Protein AF-A0A1H5UZD5-F1 (afdb_monomer)

Structure (mmCIF, N/CA/C/O backbone):
data_AF-A0A1H5UZD5-F1
#
_entry.id   AF-A0A1H5UZD5-F1
#
loop_
_atom_site.group_PDB
_atom_site.id
_atom_site.type_symbol
_atom_site.label_atom_id
_atom_site.label_alt_id
_atom_site.label_comp_id
_atom_site.label_asym_id
_atom_site.label_entity_id
_atom_site.label_seq_id
_atom_site.pdbx_PDB_ins_code
_atom_site.Cartn_x
_atom_site.Cartn_y
_atom_site.Cartn_z
_atom_site.occupancy
_atom_site.B_iso_or_equiv
_atom_site.auth_seq_id
_atom_site.auth_comp_id
_atom_site.auth_asym_id
_atom_site.auth_atom_id
_atom_site.pdbx_PDB_model_num
ATOM 1 N N . MET A 1 1 ? -21.388 -22.527 2.352 1.00 35.97 1 MET A N 1
ATOM 2 C CA . MET A 1 1 ? -20.941 -23.098 3.637 1.00 35.97 1 MET A CA 1
ATOM 3 C C . MET A 1 1 ? -19.516 -22.605 3.876 1.00 35.97 1 MET A C 1
ATOM 5 O O . MET A 1 1 ? -18.585 -23.232 3.406 1.00 35.97 1 MET A O 1
ATOM 9 N N . TRP A 1 2 ? -19.354 -21.428 4.489 1.00 39.31 2 TRP A N 1
ATOM 10 C CA . TRP A 1 2 ? -18.047 -20.854 4.846 1.00 39.31 2 TRP A CA 1
ATOM 11 C C . TRP A 1 2 ? -18.004 -20.778 6.371 1.00 39.31 2 TRP A C 1
ATOM 13 O O . TRP A 1 2 ? -18.398 -19.779 6.965 1.00 39.31 2 TRP A O 1
ATOM 23 N N . GLY A 1 3 ? -17.680 -21.904 7.001 1.00 39.12 3 GLY A N 1
ATOM 24 C CA . GLY A 1 3 ? -17.606 -22.046 8.449 1.00 39.12 3 GLY A CA 1
ATOM 25 C C . GLY A 1 3 ? -16.171 -22.311 8.883 1.00 39.12 3 GLY A C 1
ATOM 26 O O . GLY A 1 3 ? -15.489 -23.119 8.264 1.00 39.12 3 GLY A O 1
ATOM 27 N N . ALA A 1 4 ? -15.788 -21.654 9.978 1.00 47.88 4 ALA A N 1
ATOM 28 C CA . ALA A 1 4 ? -14.598 -21.885 10.797 1.00 47.88 4 ALA A CA 1
ATOM 29 C C . ALA A 1 4 ? -13.242 -21.407 10.234 1.00 47.88 4 ALA A C 1
ATOM 31 O O . ALA A 1 4 ? -12.410 -22.201 9.809 1.00 47.88 4 ALA A O 1
ATOM 32 N N . PHE A 1 5 ? -12.950 -20.108 10.395 1.00 46.09 5 PHE A N 1
ATOM 33 C CA . PHE A 1 5 ? -11.569 -19.699 10.671 1.00 46.09 5 PHE A CA 1
ATOM 34 C C . PHE A 1 5 ? -11.332 -19.817 12.173 1.00 46.09 5 PHE A C 1
ATOM 36 O O . PHE A 1 5 ? -11.801 -19.000 12.964 1.00 46.09 5 PHE A O 1
ATOM 43 N N . GLY A 1 6 ? -10.661 -20.912 12.524 1.00 38.06 6 GLY A N 1
ATOM 44 C CA . GLY A 1 6 ? -10.335 -21.310 13.877 1.00 38.06 6 GLY A CA 1
ATOM 45 C C . GLY A 1 6 ? -9.570 -20.254 14.670 1.00 38.06 6 GLY A C 1
ATOM 46 O O . GLY A 1 6 ? -8.764 -19.470 14.163 1.00 38.06 6 GLY A O 1
ATOM 47 N N . THR A 1 7 ? -9.889 -20.297 15.953 1.00 50.41 7 THR A N 1
ATOM 48 C CA . THR A 1 7 ? -9.168 -19.824 17.125 1.00 50.41 7 THR A CA 1
ATOM 49 C C . THR A 1 7 ? -7.673 -20.167 17.057 1.00 50.41 7 THR A C 1
ATOM 51 O O . THR A 1 7 ? -7.315 -21.216 16.531 1.00 50.41 7 THR A O 1
ATOM 54 N N . LEU A 1 8 ? -6.855 -19.306 17.681 1.00 39.19 8 LEU A N 1
ATOM 55 C CA . LEU A 1 8 ? -5.381 -19.255 17.776 1.00 39.19 8 LEU A CA 1
ATOM 56 C C . LEU A 1 8 ? -4.777 -18.149 16.901 1.00 39.19 8 LEU A C 1
ATOM 58 O O . LEU A 1 8 ? -4.494 -18.279 15.715 1.00 39.19 8 LEU A O 1
ATOM 62 N N . GLN A 1 9 ? -4.648 -16.995 17.547 1.00 42.56 9 GLN A N 1
ATOM 63 C CA . GLN A 1 9 ? -4.119 -15.753 17.012 1.00 42.56 9 GLN A CA 1
ATOM 64 C C . GLN A 1 9 ? -2.597 -15.751 17.213 1.00 42.56 9 GLN A C 1
ATOM 66 O O . GLN A 1 9 ? -2.073 -15.075 18.090 1.00 42.56 9 GLN A O 1
ATOM 71 N N . GLU A 1 10 ? -1.888 -16.553 16.420 1.00 39.72 10 GLU A N 1
ATOM 72 C CA . GLU A 1 10 ? -0.467 -16.306 16.145 1.00 39.72 10 GLU A CA 1
ATOM 73 C C . GLU A 1 10 ? -0.342 -14.971 15.387 1.00 39.72 10 GLU A C 1
ATOM 75 O O . GLU A 1 10 ? -1.328 -14.556 14.759 1.00 39.72 10 GLU A O 1
ATOM 80 N N . PRO A 1 11 ? 0.800 -14.252 15.451 1.00 37.12 11 PRO A N 1
ATOM 81 C CA . PRO A 1 11 ? 0.972 -12.964 14.790 1.00 37.12 11 PRO A CA 1
ATOM 82 C C . PRO A 1 11 ? 0.955 -13.180 13.277 1.00 37.12 11 PRO A C 1
ATOM 84 O O . PRO A 1 11 ? 1.991 -13.248 12.623 1.00 37.12 11 PRO A O 1
ATOM 87 N N . ARG A 1 12 ? -0.246 -13.312 12.708 1.00 42.34 12 ARG A N 1
ATOM 88 C CA . ARG A 1 12 ? -0.464 -13.260 11.273 1.00 42.34 12 ARG A CA 1
ATOM 89 C C . ARG A 1 12 ? 0.142 -11.934 10.844 1.00 42.34 12 ARG A C 1
ATOM 91 O O . ARG A 1 12 ? -0.305 -10.899 11.359 1.00 42.34 12 ARG A O 1
ATOM 98 N N . PRO A 1 13 ? 1.174 -11.935 9.986 1.00 44.62 13 PRO A N 1
ATOM 99 C CA . PRO A 1 13 ? 1.695 -10.687 9.486 1.00 44.62 13 PRO A CA 1
ATOM 100 C C . PRO A 1 13 ? 0.493 -9.982 8.871 1.00 44.62 13 PRO A C 1
ATOM 102 O O . PRO A 1 13 ? -0.285 -10.579 8.122 1.00 44.62 13 PRO A O 1
ATOM 105 N N . LYS A 1 14 ? 0.268 -8.734 9.285 1.00 57.59 14 LYS A N 1
ATOM 106 C CA . LYS A 1 14 ? -0.621 -7.833 8.553 1.00 57.59 14 LYS A CA 1
ATOM 107 C C . LYS A 1 14 ? -0.284 -8.042 7.077 1.00 57.59 14 LYS A C 1
ATOM 109 O O . LYS A 1 14 ? 0.906 -7.998 6.761 1.00 57.59 14 LYS A O 1
ATOM 114 N N . ARG A 1 15 ? -1.285 -8.377 6.251 1.00 65.19 15 ARG A N 1
ATOM 115 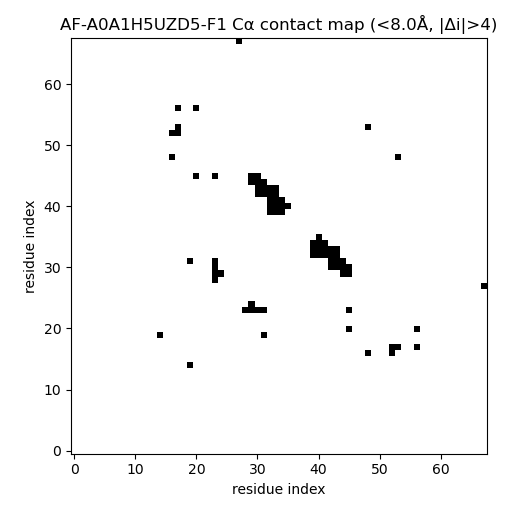C CA . ARG A 1 15 ? -1.058 -8.786 4.856 1.00 65.19 15 ARG A CA 1
ATOM 116 C C . ARG A 1 15 ? 0.003 -7.902 4.216 1.00 65.19 15 ARG A C 1
ATOM 118 O O . ARG A 1 15 ? -0.058 -6.677 4.344 1.00 65.19 15 ARG A O 1
ATOM 125 N N . THR A 1 16 ? 0.997 -8.532 3.613 1.00 83.00 16 THR A N 1
ATOM 126 C CA . THR A 1 16 ? 2.151 -7.820 3.073 1.00 83.00 16 THR A CA 1
ATOM 127 C C . THR A 1 16 ? 1.754 -7.044 1.819 1.00 83.00 16 THR A C 1
ATOM 129 O O . THR A 1 16 ? 0.751 -7.347 1.171 1.00 83.00 16 THR A O 1
ATOM 132 N N . ALA A 1 17 ? 2.557 -6.046 1.456 1.00 84.19 17 ALA A N 1
ATOM 133 C CA . ALA A 1 17 ? 2.383 -5.309 0.207 1.00 84.19 17 ALA A CA 1
ATOM 134 C C . ALA A 1 17 ? 2.328 -6.237 -1.020 1.00 84.19 17 ALA A C 1
ATOM 136 O O . ALA A 1 17 ? 1.483 -6.066 -1.891 1.00 84.19 17 ALA A O 1
ATOM 137 N N . ILE A 1 18 ? 3.171 -7.271 -1.031 1.00 84.12 18 ILE A N 1
ATOM 138 C CA . ILE A 1 18 ? 3.257 -8.251 -2.118 1.00 84.12 18 ILE A CA 1
ATOM 139 C C . ILE A 1 18 ? 1.954 -9.050 -2.244 1.00 84.12 18 ILE A C 1
ATOM 141 O O . ILE A 1 18 ? 1.425 -9.201 -3.339 1.00 84.12 18 ILE A O 1
ATOM 145 N N . GLU A 1 19 ? 1.371 -9.503 -1.131 1.00 84.94 19 GLU A N 1
ATOM 146 C CA . GLU A 1 19 ? 0.076 -10.202 -1.158 1.00 84.94 19 GLU A CA 1
ATOM 147 C C . GLU A 1 19 ? -1.055 -9.308 -1.686 1.00 84.94 19 GLU A C 1
ATOM 149 O O . GLU A 1 19 ? -1.955 -9.782 -2.380 1.00 84.94 19 GLU A O 1
ATOM 154 N N . ALA A 1 20 ? -1.024 -8.011 -1.367 1.00 88.50 20 ALA A N 1
ATOM 155 C CA . ALA A 1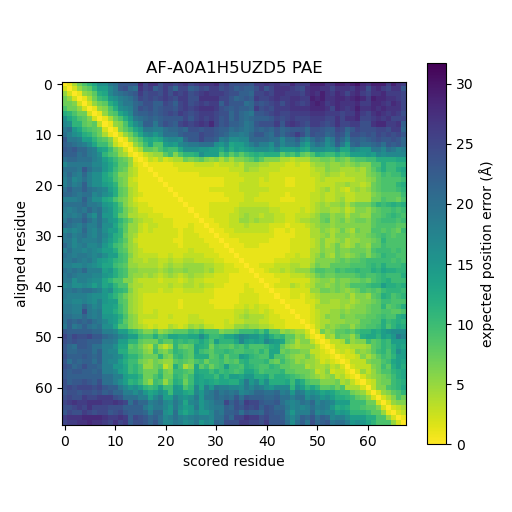 20 ? -1.987 -7.053 -1.898 1.00 88.50 20 ALA A CA 1
ATOM 156 C C . ALA A 1 20 ? 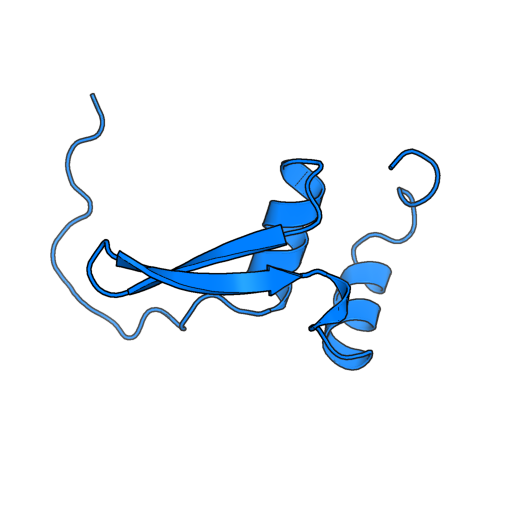-1.842 -6.881 -3.419 1.00 88.50 20 ALA A C 1
ATOM 158 O O . ALA A 1 20 ? -2.851 -6.872 -4.123 1.00 88.50 20 ALA A O 1
ATOM 159 N N . LEU A 1 21 ? -0.609 -6.808 -3.926 1.00 87.25 21 LEU A N 1
ATOM 160 C CA . LEU A 1 21 ? -0.322 -6.740 -5.360 1.00 87.25 21 LEU A CA 1
ATOM 161 C C . LEU A 1 21 ? -0.771 -8.010 -6.102 1.00 87.25 21 LEU A C 1
ATOM 163 O O . LEU A 1 21 ? -1.428 -7.897 -7.136 1.00 87.25 21 LEU A O 1
ATOM 167 N N . HIS A 1 22 ? -0.529 -9.199 -5.539 1.00 85.88 22 HIS A N 1
ATOM 168 C CA . HIS A 1 22 ? -1.028 -10.469 -6.091 1.00 85.88 22 HIS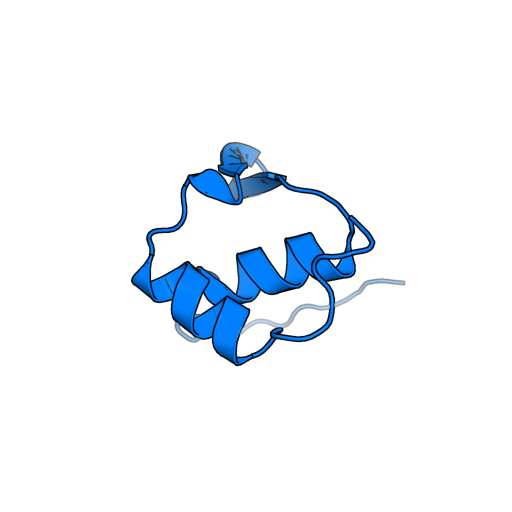 A CA 1
ATOM 169 C C . HIS A 1 22 ? -2.556 -10.495 -6.173 1.00 85.88 22 HIS A C 1
ATOM 171 O O . HIS A 1 22 ? -3.110 -10.740 -7.238 1.00 85.88 22 HIS A O 1
ATOM 177 N N . MET A 1 23 ? -3.259 -10.120 -5.100 1.00 88.88 23 MET A N 1
ATOM 178 C CA . MET A 1 23 ? -4.726 -10.039 -5.121 1.00 88.88 23 MET A CA 1
ATOM 179 C C . MET A 1 23 ? -5.258 -9.036 -6.152 1.00 88.88 23 MET A C 1
ATOM 181 O O . MET A 1 23 ? -6.325 -9.263 -6.719 1.00 88.88 23 MET A O 1
ATOM 185 N N . MET A 1 24 ? -4.565 -7.911 -6.356 1.00 89.94 24 MET A N 1
ATOM 186 C CA . MET A 1 24 ? -4.909 -6.932 -7.394 1.00 89.94 24 MET A CA 1
ATOM 187 C C . MET A 1 24 ? -4.746 -7.520 -8.799 1.00 89.94 24 MET A C 1
ATOM 189 O O . MET A 1 24 ? -5.620 -7.340 -9.647 1.00 89.94 24 MET A O 1
ATOM 193 N N . CYS A 1 25 ? -3.656 -8.251 -9.028 1.00 87.38 25 CYS A N 1
ATOM 194 C CA . CYS A 1 25 ? -3.376 -8.923 -10.292 1.00 87.38 25 CYS A CA 1
ATOM 195 C C . CYS A 1 25 ? -4.411 -10.011 -10.594 1.00 87.38 25 CYS A C 1
ATOM 197 O O . CYS A 1 25 ? -5.120 -9.923 -11.596 1.00 87.38 25 CYS A O 1
ATOM 199 N N . ASP A 1 26 ? -4.575 -10.965 -9.676 1.00 87.62 26 ASP A N 1
ATOM 200 C CA . ASP A 1 26 ? -5.482 -12.108 -9.820 1.00 87.62 26 ASP A CA 1
ATOM 201 C C . ASP A 1 26 ? -6.935 -11.670 -10.023 1.00 87.62 26 ASP A C 1
ATOM 203 O O . ASP A 1 26 ? -7.705 -12.300 -10.749 1.00 87.62 26 ASP A O 1
ATOM 207 N N . GLY A 1 27 ? -7.324 -10.579 -9.363 1.00 85.56 27 GLY A N 1
ATOM 208 C CA . GLY A 1 27 ? -8.674 -10.040 -9.424 1.00 85.56 27 GLY A CA 1
ATOM 209 C C . GLY A 1 27 ? -8.931 -9.061 -10.570 1.00 85.56 2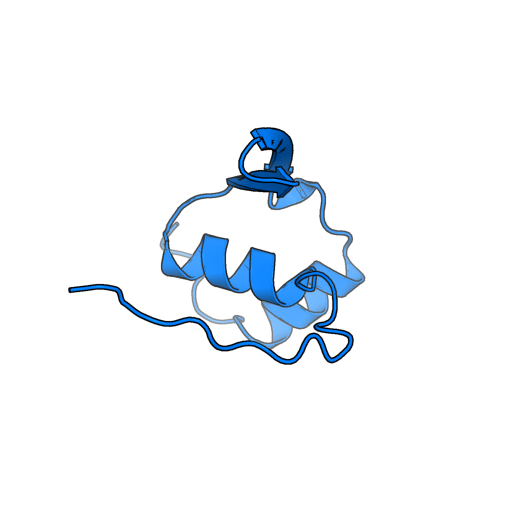7 GLY A C 1
ATOM 210 O O . GLY A 1 27 ? -10.079 -8.652 -10.755 1.00 85.56 27 GLY A O 1
ATOM 211 N N . GLY A 1 28 ? -7.902 -8.648 -11.319 1.00 88.44 28 GLY A N 1
ATOM 212 C CA . GLY A 1 28 ? -8.028 -7.657 -12.393 1.00 88.44 28 GLY A CA 1
ATOM 213 C C . GLY A 1 28 ? -8.451 -6.261 -11.912 1.00 88.44 28 GLY A C 1
ATOM 214 O O . GLY A 1 28 ? -9.053 -5.498 -12.668 1.00 88.44 28 GLY A O 1
ATOM 215 N N . TYR A 1 29 ? -8.168 -5.906 -10.656 1.00 89.88 29 TYR A N 1
ATOM 216 C CA . TYR A 1 29 ? -8.493 -4.599 -10.077 1.00 89.88 29 TYR A CA 1
ATOM 217 C C . TYR A 1 29 ? -7.254 -3.925 -9.494 1.00 89.88 29 TYR A C 1
ATOM 219 O O . TYR A 1 29 ? -6.334 -4.564 -9.008 1.00 89.88 29 TYR A O 1
ATOM 227 N N . ARG A 1 30 ? -7.228 -2.589 -9.500 1.00 89.06 30 ARG A N 1
ATOM 228 C CA . ARG A 1 30 ? -6.054 -1.813 -9.048 1.00 89.06 30 ARG A CA 1
ATOM 229 C C . ARG A 1 30 ? -6.152 -1.267 -7.626 1.00 89.06 30 ARG A C 1
ATOM 231 O O . ARG A 1 30 ? -5.302 -0.476 -7.224 1.00 89.06 30 ARG A O 1
ATOM 238 N N . HIS A 1 31 ? -7.202 -1.641 -6.898 1.00 92.94 31 HIS A N 1
ATOM 239 C CA . HIS A 1 31 ? -7.501 -1.107 -5.575 1.00 92.94 31 HIS A CA 1
ATOM 240 C C . HIS A 1 31 ? -8.014 -2.207 -4.655 1.00 92.94 31 HIS A C 1
ATOM 242 O O . HIS A 1 31 ? -8.778 -3.069 -5.08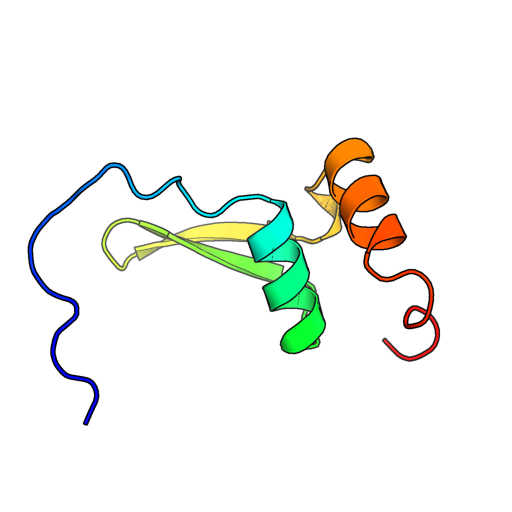3 1.00 92.94 31 HIS A O 1
ATOM 248 N N . LEU A 1 32 ? -7.638 -2.135 -3.383 1.00 93.00 32 LEU A N 1
ATOM 249 C CA . LEU A 1 32 ? -8.095 -3.033 -2.336 1.00 93.00 32 LEU A CA 1
ATOM 250 C C . LEU A 1 32 ? -8.621 -2.230 -1.143 1.00 93.00 32 LEU A C 1
ATOM 252 O O . LEU A 1 32 ? -7.973 -1.270 -0.715 1.00 93.00 32 LEU A O 1
ATOM 256 N N . PRO A 1 33 ? -9.774 -2.611 -0.567 1.00 93.69 33 PRO A N 1
ATOM 257 C CA . PRO A 1 33 ? -10.239 -2.006 0.669 1.00 93.69 33 PRO A CA 1
ATOM 258 C C . PRO A 1 33 ? -9.385 -2.481 1.850 1.00 93.69 33 PRO A C 1
ATOM 260 O O . PRO A 1 33 ? -9.113 -3.673 2.011 1.00 93.69 33 PRO A O 1
ATOM 263 N N . VAL A 1 34 ? -9.018 -1.551 2.729 1.00 91.19 34 VAL A N 1
ATOM 264 C CA . VAL A 1 34 ? -8.403 -1.859 4.022 1.00 91.19 34 VAL A CA 1
ATOM 265 C C . VAL A 1 34 ? -9.521 -2.008 5.047 1.00 91.19 34 VAL A C 1
ATOM 267 O O . VAL A 1 34 ? -10.273 -1.063 5.295 1.00 91.19 34 VAL A O 1
ATOM 270 N N . VAL A 1 35 ? -9.641 -3.199 5.636 1.00 90.94 35 VAL A N 1
ATOM 271 C CA . VAL A 1 35 ? -10.711 -3.544 6.582 1.00 90.94 35 VAL A CA 1
ATOM 272 C C . VAL A 1 35 ? -10.122 -3.832 7.960 1.00 90.94 35 VAL A C 1
ATOM 274 O O . VAL A 1 35 ? -9.234 -4.673 8.095 1.00 90.94 35 VAL A O 1
ATOM 277 N N . VAL A 1 36 ? -10.644 -3.162 8.986 1.00 88.94 36 VAL A N 1
ATOM 278 C CA . VAL A 1 36 ? -10.315 -3.380 10.402 1.00 88.94 36 VAL A CA 1
ATOM 279 C C . VAL A 1 36 ? -11.624 -3.575 11.153 1.00 88.94 36 VAL A C 1
ATOM 281 O O . VAL A 1 36 ? -12.551 -2.794 10.973 1.00 88.94 36 VAL A O 1
ATOM 284 N N . GLU A 1 37 ? -11.724 -4.641 11.951 1.00 92.00 37 GLU A N 1
ATOM 285 C CA . GLU A 1 37 ? -12.936 -4.956 12.730 1.00 92.00 37 GLU A CA 1
ATOM 286 C C . GLU A 1 37 ? -14.224 -4.946 11.880 1.00 92.00 37 GLU A C 1
ATOM 288 O O . GLU A 1 37 ? -15.264 -4.429 12.274 1.00 92.00 37 GLU A O 1
ATOM 293 N N . SER A 1 38 ? -14.151 -5.520 10.673 1.00 91.19 38 SER A N 1
ATOM 294 C CA . SER A 1 38 ? -15.251 -5.561 9.688 1.00 91.19 38 SER A CA 1
ATOM 295 C C . SER A 1 38 ? -15.703 -4.198 9.147 1.00 91.19 38 SER A C 1
ATOM 297 O O . SER A 1 38 ? -16.706 -4.118 8.439 1.00 91.19 38 SER A O 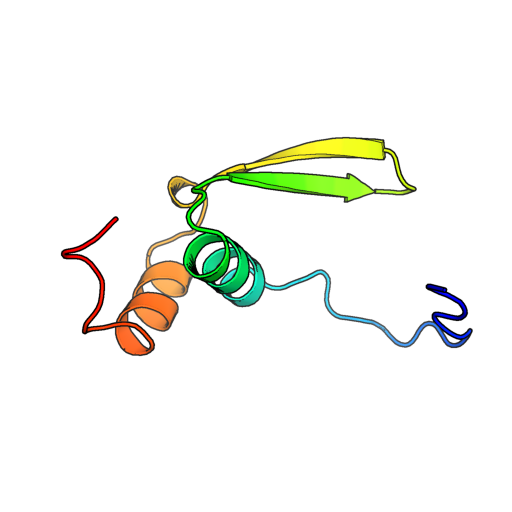1
ATOM 299 N N . LYS A 1 39 ? -14.957 -3.126 9.420 1.00 89.81 39 LYS A N 1
ATOM 300 C CA . LYS A 1 39 ? -15.197 -1.787 8.885 1.00 89.81 39 LYS A CA 1
ATOM 301 C C . LYS A 1 39 ? -14.129 -1.424 7.860 1.00 89.81 39 LYS A C 1
ATOM 303 O O . LYS A 1 39 ? -12.938 -1.602 8.103 1.00 89.81 39 LYS A O 1
ATOM 308 N N . VAL A 1 40 ? -14.551 -0.878 6.721 1.00 93.62 40 VAL A N 1
ATOM 309 C CA . VAL A 1 40 ? -13.624 -0.281 5.751 1.00 93.62 40 VAL A C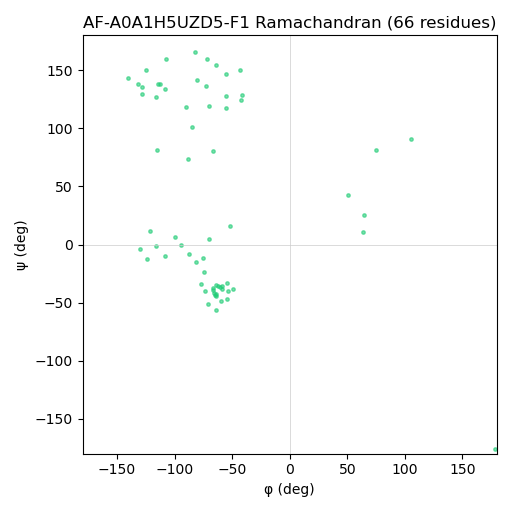A 1
ATOM 310 C C . VAL A 1 40 ? -13.067 1.004 6.355 1.00 93.62 40 VAL A C 1
ATOM 312 O O . VAL A 1 40 ? -13.822 1.921 6.683 1.00 93.62 40 VAL A O 1
ATOM 315 N N . VAL A 1 41 ? -11.750 1.054 6.522 1.00 95.38 41 VAL A N 1
ATOM 316 C CA . VAL A 1 41 ? -11.032 2.204 7.092 1.00 95.38 41 VAL A CA 1
ATOM 317 C C . VAL A 1 41 ? -10.219 2.968 6.050 1.00 95.38 41 VAL A C 1
ATOM 319 O O . VAL A 1 41 ? -9.732 4.055 6.338 1.00 95.38 41 VAL A O 1
ATOM 322 N N . GLY A 1 42 ? -10.087 2.429 4.838 1.00 92.88 42 GLY A N 1
ATOM 323 C CA . GLY A 1 42 ? -9.368 3.073 3.748 1.00 92.88 42 GLY A CA 1
ATOM 324 C C . GLY A 1 42 ? -9.330 2.216 2.491 1.00 92.88 42 GLY A C 1
ATOM 325 O O . GLY A 1 42 ? -9.920 1.135 2.434 1.00 92.88 42 GLY A O 1
ATOM 326 N N . ILE A 1 43 ? -8.618 2.713 1.487 1.00 93.88 43 ILE A N 1
ATOM 327 C CA . ILE A 1 43 ? -8.367 2.038 0.214 1.00 93.88 43 ILE A CA 1
ATOM 328 C C . ILE A 1 43 ? -6.870 2.157 -0.058 1.00 93.88 43 ILE A C 1
ATOM 330 O O . ILE A 1 43 ? -6.296 3.217 0.174 1.00 93.88 43 ILE A O 1
ATOM 334 N N . VAL A 1 44 ? -6.262 1.076 -0.538 1.00 92.00 44 VAL A N 1
ATOM 335 C CA . VAL A 1 44 ? -4.902 1.077 -1.081 1.00 92.00 44 VAL A CA 1
ATOM 336 C C . VAL A 1 44 ? -4.968 0.797 -2.577 1.00 92.00 44 VAL A C 1
ATOM 338 O O . VAL A 1 44 ? -5.746 -0.046 -3.027 1.00 92.00 44 VAL A O 1
ATOM 341 N N . SER A 1 45 ? -4.176 1.520 -3.349 1.00 90.25 45 SER A N 1
ATOM 342 C CA . SER A 1 45 ? -4.019 1.388 -4.790 1.00 90.25 45 SER A CA 1
ATOM 343 C C . SER A 1 45 ? -2.671 0.761 -5.133 1.00 90.25 45 SER A C 1
ATOM 345 O O . SER A 1 45 ? -1.728 0.819 -4.345 1.00 90.25 45 SER A O 1
ATOM 347 N N . ARG A 1 46 ? -2.548 0.197 -6.338 1.00 86.12 46 ARG A N 1
ATOM 348 C CA . ARG A 1 46 ? -1.257 -0.304 -6.841 1.00 86.12 46 ARG A CA 1
ATOM 349 C C . ARG A 1 46 ? -0.156 0.770 -6.799 1.00 86.12 46 ARG A C 1
ATOM 351 O O . ARG A 1 46 ? 0.996 0.452 -6.544 1.00 86.12 46 ARG A O 1
ATOM 358 N N . SER A 1 47 ? -0.522 2.035 -7.008 1.00 84.25 47 SER A N 1
ATOM 359 C CA . SER A 1 47 ? 0.407 3.171 -7.002 1.00 84.25 47 SER A CA 1
ATOM 360 C C . SER A 1 47 ? 0.874 3.597 -5.604 1.00 84.25 47 SER A C 1
ATOM 362 O O . SER A 1 47 ? 1.794 4.403 -5.507 1.00 84.25 47 SER A O 1
ATOM 364 N N . ASP A 1 48 ? 0.256 3.089 -4.531 1.00 87.06 48 ASP A N 1
ATOM 365 C CA . ASP A 1 48 ? 0.670 3.390 -3.153 1.00 87.06 48 ASP A CA 1
ATOM 366 C C . ASP A 1 48 ? 1.868 2.538 -2.698 1.00 87.06 48 ASP A C 1
ATOM 368 O O . ASP A 1 48 ? 2.505 2.845 -1.686 1.00 87.06 48 ASP A O 1
ATOM 372 N N . PHE A 1 49 ? 2.183 1.464 -3.429 1.00 83.69 49 PHE A N 1
ATOM 373 C CA . PHE A 1 49 ? 3.349 0.625 -3.168 1.00 83.69 49 PHE A CA 1
ATOM 374 C C . PHE A 1 49 ? 4.608 1.274 -3.750 1.00 83.69 49 PHE A C 1
ATOM 376 O O . PHE A 1 49 ? 4.562 1.901 -4.809 1.00 83.69 49 PHE A O 1
ATOM 383 N N . LYS A 1 50 ? 5.739 1.176 -3.040 1.00 77.88 50 LYS A N 1
ATOM 384 C CA . LYS A 1 50 ? 6.992 1.775 -3.514 1.00 77.88 50 LYS A CA 1
ATOM 385 C C . LYS A 1 50 ? 7.675 0.845 -4.511 1.00 77.88 50 LYS A C 1
ATOM 387 O O . LYS A 1 50 ? 7.368 -0.341 -4.592 1.00 77.88 50 LYS A O 1
ATOM 392 N N . GLY A 1 51 ? 8.648 1.415 -5.224 1.00 66.81 51 GLY A N 1
ATOM 393 C CA . GLY A 1 51 ? 9.452 0.707 -6.218 1.00 66.81 51 GLY A CA 1
ATOM 394 C C . GLY A 1 51 ? 10.031 -0.608 -5.704 1.00 66.81 51 GLY A C 1
ATOM 395 O O . GLY A 1 51 ? 9.958 -1.578 -6.411 1.00 66.81 51 GLY A O 1
ATOM 396 N N . LEU A 1 52 ? 10.475 -0.731 -4.450 1.00 69.81 52 LEU A N 1
ATOM 397 C CA . LEU A 1 52 ? 11.029 -2.009 -3.966 1.00 69.81 52 LEU A CA 1
ATOM 398 C C . LEU A 1 52 ? 9.991 -3.142 -3.886 1.00 69.81 52 LEU A C 1
ATOM 400 O O . LEU A 1 52 ? 10.312 -4.302 -4.139 1.00 69.81 52 LEU A O 1
ATOM 404 N N . GLU A 1 53 ? 8.760 -2.829 -3.487 1.00 68.69 53 GLU A N 1
ATOM 405 C CA . GLU A 1 53 ? 7.665 -3.796 -3.437 1.00 68.69 53 GLU A CA 1
ATOM 406 C C . GLU A 1 53 ? 7.098 -4.089 -4.827 1.00 68.69 53 GLU A C 1
ATOM 408 O O . GLU A 1 53 ? 6.701 -5.225 -5.080 1.00 68.69 53 GLU A O 1
ATOM 413 N N . LEU A 1 54 ? 7.084 -3.083 -5.707 1.00 65.75 54 LEU A N 1
ATOM 414 C CA . LEU A 1 54 ? 6.697 -3.228 -7.108 1.00 65.75 54 LEU A CA 1
ATOM 415 C C . LEU A 1 54 ? 7.755 -3.995 -7.896 1.00 65.75 54 LEU A C 1
ATOM 417 O O . LEU A 1 54 ? 7.397 -5.006 -8.459 1.00 65.75 54 LEU A O 1
ATOM 421 N N . ASP A 1 55 ? 9.030 -3.622 -7.844 1.00 66.75 55 ASP A N 1
ATOM 422 C CA . ASP A 1 55 ? 10.161 -4.291 -8.500 1.00 66.75 55 ASP A CA 1
ATOM 423 C C . ASP A 1 55 ? 10.207 -5.772 -8.115 1.00 66.75 55 ASP A C 1
ATOM 425 O O . ASP A 1 55 ? 10.284 -6.639 -8.974 1.00 66.75 55 ASP A O 1
ATOM 429 N N . ARG A 1 56 ? 10.074 -6.099 -6.820 1.00 68.50 56 ARG A N 1
ATOM 430 C CA . ARG A 1 56 ? 10.031 -7.502 -6.379 1.00 68.50 56 ARG A CA 1
ATOM 431 C C . ARG A 1 56 ? 8.814 -8.250 -6.929 1.00 68.50 56 ARG A C 1
ATOM 433 O O . ARG A 1 56 ? 8.898 -9.446 -7.190 1.00 68.50 56 ARG A O 1
ATOM 440 N N . PHE A 1 57 ? 7.683 -7.568 -7.063 1.00 70.94 57 PHE A N 1
ATOM 441 C CA . PHE A 1 57 ? 6.489 -8.129 -7.680 1.00 70.94 57 PHE A CA 1
ATOM 442 C C . PHE A 1 57 ? 6.640 -8.236 -9.210 1.00 70.94 57 PHE A C 1
ATOM 444 O O . PHE A 1 57 ? 6.272 -9.247 -9.785 1.00 70.94 57 PHE A O 1
ATOM 451 N N . GLU A 1 58 ? 7.233 -7.254 -9.878 1.00 67.19 58 GLU A N 1
ATOM 452 C CA . GLU A 1 58 ? 7.497 -7.215 -11.318 1.00 67.19 58 GLU A CA 1
ATOM 453 C C . GLU A 1 58 ? 8.527 -8.277 -11.721 1.00 67.19 58 GLU A C 1
ATOM 455 O O . GLU A 1 58 ? 8.321 -8.972 -12.715 1.00 67.19 58 GLU A O 1
ATOM 460 N N . ASP A 1 59 ? 9.563 -8.499 -10.909 1.00 65.12 59 ASP A N 1
ATOM 461 C CA . ASP A 1 59 ? 10.516 -9.607 -11.046 1.00 65.12 59 ASP A CA 1
ATOM 462 C C . ASP A 1 59 ? 9.800 -10.969 -10.987 1.00 65.12 59 ASP A C 1
ATOM 464 O O . ASP A 1 59 ? 10.131 -11.886 -11.741 1.00 65.12 59 ASP A O 1
ATOM 468 N N . GLU A 1 60 ? 8.777 -11.103 -10.132 1.00 64.88 60 GLU A N 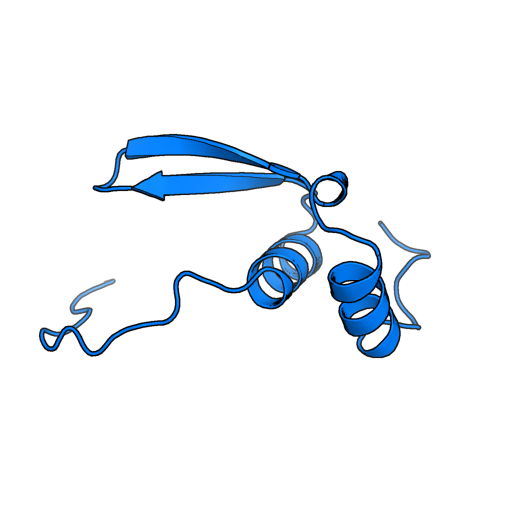1
ATOM 469 C CA . GLU A 1 60 ? 7.914 -12.291 -10.070 1.00 64.88 60 GLU A CA 1
ATOM 470 C C . GLU A 1 60 ? 6.922 -12.371 -11.251 1.00 64.88 60 GLU A C 1
ATOM 472 O O . GLU A 1 60 ? 6.452 -13.463 -11.575 1.00 64.88 60 GLU A O 1
ATOM 477 N N . GLN A 1 61 ? 6.580 -11.248 -11.896 1.00 63.91 61 GLN A N 1
ATOM 478 C CA . GLN A 1 61 ? 5.445 -11.119 -12.827 1.00 63.91 61 GLN A CA 1
ATOM 479 C C . GLN A 1 61 ? 5.811 -10.657 -14.253 1.00 63.91 61 GLN A C 1
ATOM 481 O O . GLN A 1 61 ? 4.902 -10.363 -15.032 1.00 63.91 61 GLN A O 1
ATOM 486 N N . SER A 1 62 ? 7.100 -10.646 -14.618 1.00 50.69 62 SER A N 1
ATOM 487 C CA . SER A 1 62 ? 7.746 -10.093 -15.836 1.00 50.69 62 SER A CA 1
ATOM 488 C C . SER A 1 62 ? 7.189 -10.511 -17.229 1.00 50.69 62 SER A C 1
ATOM 490 O O . SER A 1 62 ? 7.822 -10.299 -18.258 1.00 50.69 62 SER A O 1
ATOM 492 N N . LEU A 1 63 ? 5.987 -11.079 -17.347 1.00 53.81 63 LEU A N 1
ATOM 493 C CA . LEU A 1 63 ? 5.392 -11.518 -18.618 1.00 53.81 63 LEU A CA 1
ATOM 494 C C . LEU A 1 63 ? 3.953 -11.044 -18.894 1.00 53.81 63 LEU A C 1
ATOM 496 O O . LEU A 1 63 ? 3.463 -11.284 -19.998 1.00 53.81 63 LEU A O 1
ATOM 500 N N . TRP A 1 64 ? 3.273 -10.346 -17.977 1.00 52.75 64 TRP A N 1
ATOM 501 C CA . TRP A 1 64 ? 1.811 -10.158 -18.090 1.00 52.75 64 TRP A CA 1
ATOM 502 C C . TRP A 1 64 ? 1.307 -8.716 -18.272 1.00 52.75 64 TRP A C 1
ATOM 504 O O . TRP A 1 64 ? 0.115 -8.513 -18.499 1.00 52.75 64 TRP A O 1
ATOM 514 N N . GLU A 1 65 ? 2.182 -7.707 -18.303 1.00 51.78 65 GLU A N 1
ATOM 515 C CA . GLU A 1 65 ? 1.788 -6.282 -18.382 1.00 51.78 65 GLU A CA 1
ATOM 516 C C . GLU A 1 65 ? 1.174 -5.820 -19.719 1.00 51.78 65 GLU A C 1
ATOM 518 O O . GLU A 1 65 ? 0.871 -4.644 -19.902 1.00 51.78 65 GLU A O 1
ATOM 523 N N . ARG A 1 66 ? 0.941 -6.720 -20.677 1.00 52.06 66 ARG A N 1
ATOM 524 C CA . ARG A 1 66 ? 0.352 -6.362 -21.980 1.00 52.06 66 ARG A CA 1
ATOM 525 C C . ARG A 1 66 ? -1.166 -6.539 -22.058 1.00 52.06 66 ARG A C 1
ATOM 527 O O . ARG A 1 66 ? -1.718 -6.305 -23.130 1.00 52.06 66 ARG A O 1
ATOM 534 N N . ILE A 1 67 ? -1.828 -6.989 -20.988 1.00 49.12 67 ILE A N 1
ATOM 535 C CA . ILE A 1 67 ? -3.237 -7.428 -21.053 1.00 49.12 67 ILE A CA 1
ATOM 536 C C . ILE A 1 67 ? -4.171 -6.691 -20.065 1.00 49.12 67 ILE A C 1
ATOM 538 O O . ILE A 1 67 ? -5.384 -6.746 -20.259 1.00 49.12 67 ILE A O 1
ATOM 542 N N . CYS A 1 68 ? -3.652 -5.930 -19.091 1.00 42.50 68 CYS A N 1
ATOM 543 C CA . CYS A 1 68 ? -4.466 -5.168 -18.124 1.00 42.50 68 CYS A CA 1
ATOM 544 C C . CYS A 1 68 ? -4.383 -3.647 -18.309 1.00 42.50 68 CYS A C 1
ATOM 546 O O . CYS A 1 68 ? -3.269 -3.096 -18.169 1.00 42.50 68 CYS A O 1
#

pLDDT: mean 71.49, std 19.68, range [35.97, 95.38]

Sequence (68 aa):
MWGAFGTLQEPRPKRTAIEALHMMCDGGYRHLPVVVESKVVGIVSRSDFKGLELDRFEDEQSLWERIC

Foldseek 3Di:
DDDDPDDDCDPPPPDDLLNVVVCCVVVVHFKDFDDDPNDGPDMDGVVNDDPVSVVVNCVVVVPPVPPD

Mean predicted aligned error: 11.27 Å

InterPro domains:
  IPR000644 CBS domain [PF00571] (15-49)
  IPR000644 CBS domain [PS51371] (1-60)
  IPR046342 CBS domain superfamily [G3DSA:3.10.580.10] (8-66)
  IPR046342 CBS domain superfamily [SSF54631] (13-55)

Nearest PDB structures (foldseek):
  2rc3-assembly2_B  TM=9.319E-01  e=7.022E-02  Nitrosomonas europaea ATCC 19718
  4fry-assembly1_A  TM=7.606E-01  e=2.666E-02  Burkholderia ambifaria MC40-6
  5nmu-assembly1_B-2  TM=5.859E-01  e=9.923E-02  Microcystis aeruginosa PCC 7806
  4noc-assembly3_D-3  TM=7.977E-01  e=6.883E-01  Kribbella flavida DSM 17836
  8fda-assembly3_C  TM=3.907E-01  e=8.303E+00  Homo sapiens

Secondary structure (DSSP, 8-state):
------S---------HHHHHHHHHHHT-SEEEEEETTEEEEEEEGGGS-HHHHHHHHHHHTT-TT--

Solvent-accessible surface area (backbone atoms only — not comparable to full-atom values): 4604 Å² total; per-residue (Å²): 138,92,76,82,89,70,87,80,87,65,89,68,70,74,80,48,73,57,58,53,52,51,53,25,59,80,66,76,40,65,64,45,77,39,69,55,97,92,36,79,79,50,74,48,45,67,84,74,55,52,66,72,57,45,50,58,45,42,73,75,47,81,82,57,85,87,80,119

Organism: NCBI:txid96773

Radius of gyration: 14.47 Å; Cα contacts (8 Å, |Δi|>4): 40; chains: 1; bounding box: 32×26×40 Å